Protein AF-A0A8I0LDB6-F1 (afdb_monomer)

pLDDT: mean 84.6, std 7.89, range [57.91, 95.88]

Sequence (76 aa):
VLVTIAEEEGYFEDEGIEIEPVEATQNMDAMALLAAGKVDVVSNAGTSNPLQQIAQGVDLTIFGGHMVEGCMPVVA

Solvent-accessible surface area (backbone atoms only — not comparable to full-atom values): 5266 Å² total; per-residue (Å²): 107,71,67,60,50,36,56,76,72,40,54,39,61,78,72,74,47,86,85,83,90,78,92,56,95,43,63,68,52,41,51,50,35,42,75,68,67,76,40,94,76,85,78,92,57,66,69,68,59,56,52,52,40,40,74,70,67,46,96,71,82,87,89,78,87,82,87,57,93,90,64,80,87,84,87,130

Organism: NCBI:txid611301

Secondary structure (DSSP, 8-state):
-HHHHHHHTTHHHHTT--------SSHHHHHHHHHTTS-S---S--SHHHHHHHHTT---------PPTTPPPP--

Mean predicted aligned error: 5.33 Å

Structure (mmCIF, N/CA/C/O backbone):
data_AF-A0A8I0LDB6-F1
#
_entry.id   AF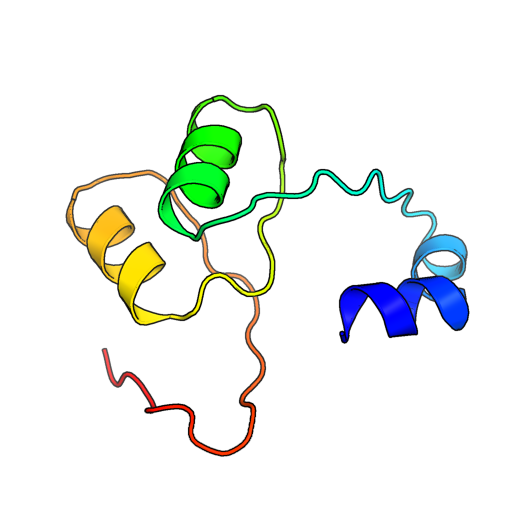-A0A8I0LDB6-F1
#
loop_
_atom_site.group_PDB
_atom_site.id
_atom_site.type_symbol
_atom_site.label_atom_id
_atom_site.label_alt_id
_atom_site.label_comp_id
_atom_site.label_asym_id
_atom_site.label_entity_id
_atom_site.label_seq_id
_atom_site.pdbx_PDB_ins_code
_atom_site.Cartn_x
_atom_site.Cartn_y
_atom_site.Cartn_z
_atom_site.occupancy
_atom_site.B_iso_or_equiv
_atom_site.auth_seq_id
_atom_site.auth_comp_id
_atom_site.auth_asym_id
_atom_site.auth_atom_id
_atom_site.pdbx_PDB_model_num
ATOM 1 N N . VAL A 1 1 ? 12.262 0.516 -4.518 1.00 73.69 1 VAL A N 1
ATOM 2 C CA . VAL A 1 1 ? 13.030 -0.488 -5.296 1.00 73.69 1 VAL A CA 1
ATOM 3 C C . VAL A 1 1 ? 12.102 -1.301 -6.181 1.00 73.69 1 VAL A C 1
ATOM 5 O O . VAL A 1 1 ? 12.111 -1.036 -7.365 1.00 73.69 1 VAL A O 1
ATOM 8 N N . LEU A 1 2 ? 11.259 -2.207 -5.661 1.00 83.62 2 LEU A N 1
ATOM 9 C CA . LEU A 1 2 ? 10.390 -3.024 -6.532 1.00 83.62 2 LEU A CA 1
ATOM 10 C C . LEU A 1 2 ? 9.372 -2.209 -7.345 1.00 83.62 2 LEU A C 1
ATOM 12 O O . LEU A 1 2 ? 9.168 -2.516 -8.508 1.00 83.62 2 LEU A O 1
ATOM 16 N N . VAL A 1 3 ? 8.786 -1.157 -6.761 1.00 86.06 3 VAL A N 1
ATOM 17 C CA . VAL A 1 3 ? 7.871 -0.248 -7.484 1.00 86.06 3 VAL A CA 1
ATOM 18 C C . VAL A 1 3 ? 8.592 0.428 -8.651 1.00 86.06 3 VAL A C 1
ATOM 20 O O . VAL A 1 3 ? 8.104 0.393 -9.767 1.00 86.06 3 VAL A O 1
ATOM 23 N N . THR A 1 4 ? 9.795 0.950 -8.405 1.00 87.19 4 THR A N 1
ATOM 24 C CA . THR A 1 4 ? 10.636 1.587 -9.428 1.00 87.19 4 THR A CA 1
ATOM 25 C C . THR A 1 4 ? 11.004 0.620 -10.553 1.00 87.19 4 THR A C 1
ATOM 27 O O . THR A 1 4 ? 10.917 0.980 -11.714 1.00 87.19 4 THR A O 1
ATOM 30 N N . ILE A 1 5 ? 11.363 -0.627 -10.223 1.00 89.75 5 ILE A N 1
ATOM 31 C CA . ILE A 1 5 ? 11.669 -1.650 -11.235 1.00 89.75 5 ILE A CA 1
ATOM 32 C C . ILE A 1 5 ? 10.420 -1.986 -12.059 1.00 89.75 5 ILE A C 1
ATOM 34 O O . ILE A 1 5 ? 10.506 -2.109 -13.271 1.00 89.75 5 ILE A O 1
ATOM 38 N N . ALA A 1 6 ? 9.258 -2.135 -11.419 1.00 89.94 6 ALA A N 1
ATOM 39 C CA . ALA A 1 6 ? 8.014 -2.436 -12.126 1.00 89.94 6 ALA A CA 1
ATOM 40 C C . ALA A 1 6 ? 7.579 -1.305 -13.073 1.00 89.94 6 ALA A C 1
ATOM 42 O O . ALA A 1 6 ? 6.996 -1.578 -14.117 1.00 89.94 6 ALA A O 1
ATOM 43 N N . GLU A 1 7 ? 7.882 -0.057 -12.718 1.00 89.62 7 GLU A N 1
ATOM 44 C CA . GLU A 1 7 ? 7.687 1.109 -13.578 1.00 89.62 7 GLU A CA 1
ATOM 45 C C . GLU A 1 7 ? 8.667 1.105 -14.763 1.00 89.62 7 GLU A C 1
ATOM 47 O O . GLU A 1 7 ? 8.236 1.239 -15.904 1.00 89.62 7 GLU A O 1
ATOM 52 N N . GLU A 1 8 ? 9.961 0.862 -14.523 1.00 91.94 8 GLU A N 1
ATOM 53 C CA . GLU A 1 8 ? 10.983 0.789 -15.583 1.00 91.94 8 GLU A CA 1
ATOM 54 C C . GLU A 1 8 ? 10.745 -0.359 -16.581 1.00 91.94 8 GLU A C 1
ATO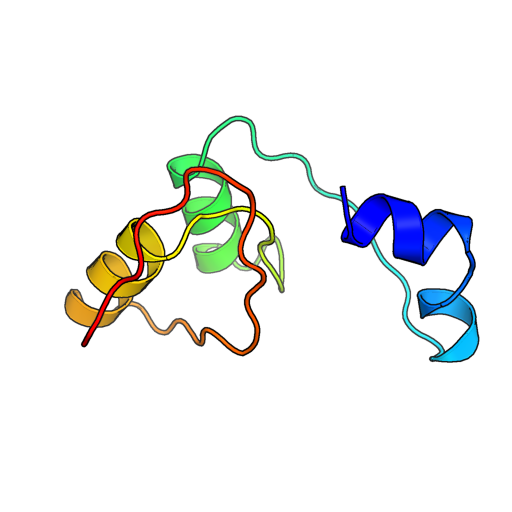M 56 O O . GLU A 1 8 ? 11.012 -0.203 -17.772 1.00 91.94 8 GLU A O 1
ATOM 61 N N . GLU A 1 9 ? 10.234 -1.499 -16.111 1.00 94.44 9 GLU A N 1
ATOM 62 C CA . GLU A 1 9 ? 9.914 -2.666 -16.946 1.00 94.44 9 GLU A CA 1
ATOM 63 C C . GLU A 1 9 ? 8.532 -2.566 -17.626 1.00 94.44 9 GLU A C 1
ATOM 65 O O . GLU A 1 9 ? 8.177 -3.441 -18.412 1.00 94.44 9 GLU A O 1
ATOM 70 N N . GLY A 1 10 ? 7.746 -1.517 -17.348 1.00 93.50 10 GLY A N 1
ATOM 71 C CA . GLY A 1 10 ? 6.445 -1.280 -17.987 1.00 93.50 10 GLY A CA 1
ATOM 72 C C . GLY A 1 10 ? 5.282 -2.129 -17.457 1.00 93.50 10 GLY A C 1
ATOM 73 O O . GLY A 1 10 ? 4.195 -2.105 -18.030 1.00 93.50 10 GLY A O 1
ATOM 74 N N . TYR A 1 11 ? 5.450 -2.846 -16.339 1.00 95.38 11 TYR A N 1
ATOM 75 C CA . TYR A 1 11 ? 4.413 -3.750 -15.816 1.00 95.38 11 TYR A CA 1
ATOM 76 C C . TYR A 1 11 ? 3.121 -3.034 -15.414 1.00 95.38 11 TYR A C 1
ATOM 78 O O . TYR A 1 11 ? 2.042 -3.608 -15.523 1.00 95.38 11 TYR A O 1
ATOM 86 N N . PHE A 1 12 ? 3.207 -1.790 -14.937 1.00 93.38 12 PHE A N 1
ATOM 87 C CA . PHE A 1 12 ? 2.004 -1.020 -14.612 1.00 93.38 12 PHE A CA 1
ATOM 88 C C . PHE A 1 12 ? 1.238 -0.604 -15.871 1.00 93.38 12 PHE A C 1
ATOM 90 O O . PHE A 1 12 ? 0.013 -0.697 -15.881 1.00 93.38 12 PHE A O 1
ATOM 97 N N . GLU A 1 13 ? 1.939 -0.231 -16.946 1.00 93.06 13 GLU A N 1
ATOM 98 C CA . GLU A 1 13 ? 1.308 0.118 -18.225 1.00 93.06 13 GLU A CA 1
ATOM 99 C C . GLU A 1 13 ? 0.595 -1.090 -18.847 1.00 93.06 13 GLU A C 1
ATOM 101 O O . GLU A 1 13 ? -0.546 -0.956 -19.296 1.00 93.06 13 GLU A O 1
ATOM 106 N N . ASP A 1 14 ? 1.222 -2.271 -18.808 1.00 95.88 14 ASP A N 1
ATOM 107 C CA . ASP A 1 14 ? 0.639 -3.530 -19.296 1.00 95.88 14 ASP A CA 1
ATOM 108 C C . ASP A 1 14 ? -0.680 -3.882 -18.582 1.00 95.88 14 ASP A C 1
ATOM 110 O O . ASP A 1 14 ? -1.615 -4.398 -19.201 1.00 95.88 14 ASP A O 1
ATOM 114 N N . GLU A 1 15 ? -0.779 -3.559 -17.291 1.00 94.19 15 GLU A N 1
ATOM 115 C CA . GLU A 1 15 ? -1.975 -3.760 -16.463 1.00 94.19 15 GLU A CA 1
ATOM 116 C C . GLU A 1 15 ? -2.948 -2.561 -16.503 1.00 94.19 15 GLU A C 1
ATOM 118 O O . GLU A 1 15 ? -3.998 -2.583 -15.855 1.00 94.19 15 GLU A O 1
ATOM 123 N N . GLY A 1 16 ? -2.634 -1.507 -17.266 1.00 94.19 16 GLY A N 1
ATOM 124 C CA . GLY A 1 16 ? -3.460 -0.301 -17.378 1.00 94.19 16 GLY A CA 1
ATOM 125 C C . GLY A 1 16 ? -3.524 0.534 -16.094 1.00 94.19 16 GLY A C 1
ATOM 126 O O . GLY A 1 16 ? -4.537 1.186 -15.834 1.00 94.19 16 GLY A O 1
ATOM 127 N N . ILE A 1 17 ? -2.469 0.489 -15.280 1.00 93.94 17 ILE A N 1
ATOM 128 C CA . ILE A 1 17 ? -2.331 1.199 -14.007 1.00 93.94 17 ILE A CA 1
ATOM 129 C C . ILE A 1 17 ? -1.403 2.403 -14.203 1.00 93.94 17 ILE A C 1
ATOM 131 O O . ILE A 1 17 ? -0.297 2.271 -14.718 1.00 93.94 17 ILE A O 1
ATOM 135 N N . GLU A 1 18 ? -1.831 3.573 -13.731 1.00 91.81 18 GLU A N 1
ATOM 136 C CA . GLU A 1 18 ? -1.001 4.778 -13.655 1.00 91.81 18 GLU A CA 1
ATOM 137 C C . GLU A 1 18 ? -0.510 4.971 -12.216 1.00 91.81 18 GLU A C 1
ATOM 139 O O . GLU A 1 18 ? -1.282 4.833 -11.263 1.00 91.81 18 GLU A O 1
ATOM 144 N N . ILE A 1 19 ? 0.782 5.263 -12.053 1.00 90.88 19 ILE A N 1
ATOM 145 C CA . ILE A 1 19 ? 1.410 5.475 -10.748 1.00 90.88 19 ILE A CA 1
ATOM 146 C C . ILE A 1 19 ? 1.851 6.933 -10.635 1.00 90.88 19 ILE A C 1
ATOM 148 O O . ILE A 1 19 ? 2.678 7.403 -11.409 1.00 90.88 19 ILE A O 1
ATOM 152 N N . GLU A 1 20 ? 1.350 7.628 -9.615 1.00 90.31 20 GLU A N 1
ATOM 153 C CA . GLU A 1 20 ? 1.824 8.959 -9.232 1.00 90.31 20 GLU A CA 1
ATOM 154 C C . GLU A 1 20 ? 2.672 8.855 -7.952 1.00 90.31 20 GLU A C 1
ATOM 156 O O . GLU A 1 20 ? 2.128 8.699 -6.852 1.00 90.31 20 GLU A O 1
ATOM 161 N N . PRO A 1 21 ? 4.014 8.906 -8.045 1.00 85.50 21 PRO A N 1
ATOM 162 C CA . PRO A 1 21 ? 4.863 8.748 -6.875 1.00 85.50 21 PRO A CA 1
ATOM 163 C C . PRO A 1 21 ? 4.797 9.987 -5.973 1.00 85.50 21 PRO A C 1
ATOM 165 O O . PRO A 1 21 ? 5.150 11.098 -6.368 1.00 85.50 21 PRO A O 1
ATOM 168 N N . VAL A 1 22 ? 4.412 9.776 -4.713 1.00 88.06 22 VAL A N 1
ATOM 169 C CA . VAL A 1 22 ? 4.501 10.780 -3.645 1.00 88.06 22 VAL A CA 1
ATOM 170 C C . VAL A 1 22 ? 5.568 10.340 -2.652 1.00 88.06 22 VAL A C 1
ATOM 172 O O . VAL A 1 22 ? 5.419 9.330 -1.963 1.00 88.06 22 VAL A O 1
ATOM 175 N N . GLU A 1 23 ? 6.659 11.098 -2.568 1.00 82.19 23 GLU A N 1
ATOM 176 C CA . GLU A 1 23 ? 7.741 10.781 -1.640 1.00 82.19 23 GLU A CA 1
ATOM 177 C C . GLU A 1 23 ? 7.363 11.116 -0.193 1.00 82.19 23 GLU A C 1
ATOM 179 O O . GLU A 1 23 ? 6.930 12.224 0.131 1.00 82.19 23 GLU A O 1
ATOM 184 N N . ALA A 1 24 ? 7.595 10.152 0.695 1.00 80.19 24 ALA A N 1
ATOM 185 C CA . ALA A 1 24 ? 7.540 10.338 2.135 1.00 80.19 24 ALA A CA 1
ATOM 186 C C . ALA A 1 24 ? 8.934 10.112 2.726 1.00 80.19 24 ALA A C 1
ATOM 188 O O . ALA A 1 24 ? 9.557 9.074 2.505 1.00 80.19 24 ALA A O 1
ATOM 189 N N . THR A 1 25 ? 9.422 11.075 3.505 1.00 77.31 25 THR A N 1
ATOM 190 C CA . THR A 1 25 ? 10.777 11.033 4.074 1.00 77.31 25 THR A CA 1
ATOM 191 C C . THR A 1 25 ? 10.885 10.054 5.248 1.00 77.31 25 THR A C 1
ATOM 193 O O . THR A 1 25 ? 11.971 9.554 5.545 1.00 77.31 25 THR A O 1
ATOM 196 N N . GLN A 1 26 ? 9.770 9.774 5.935 1.00 77.06 26 GLN A N 1
ATOM 197 C CA . GLN A 1 26 ? 9.695 8.842 7.061 1.00 77.06 26 GLN A CA 1
ATOM 198 C C . GLN A 1 26 ? 8.406 8.011 7.033 1.00 77.06 26 GLN A C 1
ATOM 200 O O . GLN A 1 26 ? 7.378 8.432 6.507 1.00 77.06 26 GLN A O 1
ATOM 205 N N . ASN A 1 27 ? 8.427 6.849 7.699 1.00 73.38 27 ASN A N 1
ATOM 206 C CA . ASN A 1 27 ? 7.248 5.980 7.832 1.00 73.38 27 ASN A CA 1
ATOM 207 C C . ASN A 1 27 ? 6.046 6.683 8.469 1.00 73.38 27 ASN A C 1
ATOM 209 O O . ASN A 1 27 ? 4.909 6.419 8.092 1.00 73.38 27 ASN A O 1
ATOM 213 N N . MET A 1 28 ? 6.286 7.562 9.444 1.00 72.19 28 MET A N 1
ATOM 214 C CA . MET A 1 28 ? 5.209 8.292 10.114 1.00 72.19 28 MET A CA 1
ATOM 215 C C . MET A 1 28 ? 4.521 9.270 9.155 1.00 72.19 28 MET A C 1
ATOM 217 O O . MET A 1 28 ? 3.296 9.364 9.161 1.00 72.19 28 MET A O 1
ATOM 221 N N . ASP A 1 29 ? 5.297 9.909 8.277 1.00 82.62 29 ASP A N 1
ATOM 222 C CA . ASP A 1 29 ? 4.779 10.793 7.234 1.00 82.62 29 ASP A CA 1
ATOM 223 C C . ASP A 1 29 ? 3.969 9.999 6.204 1.00 82.62 29 ASP A C 1
ATOM 225 O O . ASP A 1 29 ? 2.863 10.400 5.852 1.00 82.62 29 ASP A O 1
ATOM 229 N N . ALA A 1 30 ? 4.467 8.832 5.780 1.00 83.25 30 ALA A N 1
ATOM 230 C CA . ALA A 1 30 ? 3.776 7.972 4.819 1.00 83.25 30 ALA A CA 1
ATOM 231 C C . ALA A 1 30 ? 2.400 7.515 5.335 1.00 83.25 30 ALA A C 1
ATOM 233 O O . ALA A 1 30 ? 1.405 7.562 4.616 1.00 83.25 30 ALA A O 1
ATOM 234 N N . MET A 1 31 ? 2.326 7.125 6.609 1.00 83.75 31 MET A N 1
ATOM 235 C CA . MET A 1 31 ? 1.064 6.732 7.240 1.00 83.75 31 MET A CA 1
ATOM 236 C C . MET A 1 31 ? 0.117 7.922 7.420 1.00 83.75 31 MET A C 1
ATOM 238 O O . MET A 1 31 ? -1.087 7.776 7.224 1.00 83.75 31 MET A O 1
ATOM 242 N N . ALA A 1 32 ? 0.638 9.112 7.734 1.00 85.12 32 ALA A N 1
ATOM 243 C CA . ALA A 1 32 ? -0.173 10.326 7.798 1.00 85.12 32 ALA A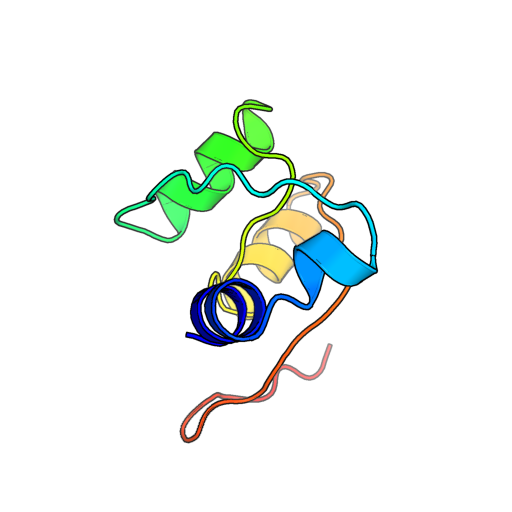 CA 1
ATOM 244 C C . ALA A 1 32 ? -0.737 10.726 6.422 1.00 85.12 32 ALA A C 1
ATOM 246 O O . ALA A 1 32 ? -1.881 11.171 6.344 1.00 85.12 32 ALA A O 1
ATOM 247 N N . LEU A 1 33 ? 0.028 10.546 5.339 1.00 86.56 33 LEU A N 1
ATOM 248 C CA . LEU A 1 33 ? -0.446 10.769 3.968 1.00 86.56 33 LEU A CA 1
ATOM 249 C C . LEU A 1 33 ? -1.575 9.800 3.599 1.00 86.56 33 LEU A C 1
ATOM 251 O O . LEU A 1 33 ? -2.585 10.243 3.052 1.00 86.56 33 LEU A O 1
ATOM 255 N N . LEU A 1 34 ? -1.428 8.519 3.950 1.00 88.06 34 LEU A N 1
ATOM 256 C CA . LEU A 1 34 ? -2.448 7.491 3.729 1.00 88.06 34 LEU A CA 1
AT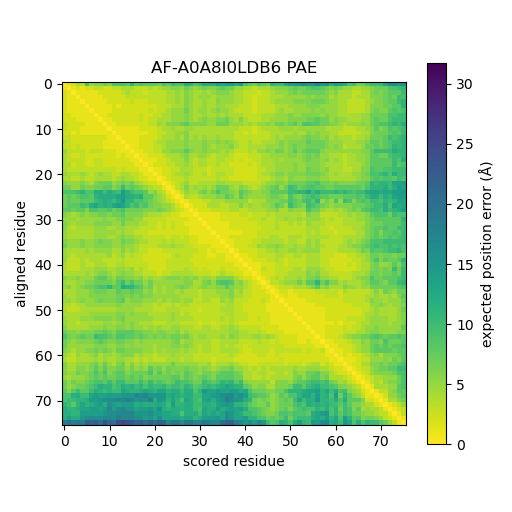OM 257 C C . LEU A 1 34 ? -3.726 7.796 4.521 1.00 88.06 34 LEU A C 1
ATOM 259 O O . LEU A 1 34 ? -4.814 7.839 3.958 1.00 88.06 34 LEU A O 1
ATOM 263 N N . ALA A 1 35 ? -3.595 8.115 5.812 1.00 84.94 35 ALA A N 1
ATOM 264 C CA . ALA A 1 35 ? -4.729 8.475 6.664 1.00 84.94 35 ALA A CA 1
ATOM 265 C C . ALA A 1 35 ? -5.433 9.770 6.215 1.00 84.94 35 ALA A C 1
ATOM 267 O O . ALA A 1 35 ? -6.637 9.923 6.409 1.00 84.94 35 ALA A O 1
ATOM 268 N N . ALA A 1 36 ? -4.695 10.708 5.612 1.00 88.00 36 ALA A N 1
ATOM 269 C CA . ALA A 1 36 ? -5.247 11.935 5.043 1.00 88.00 36 ALA A CA 1
ATOM 270 C C . ALA A 1 36 ? -5.869 11.742 3.645 1.00 88.00 36 ALA A C 1
ATOM 272 O O . ALA A 1 36 ? -6.370 12.719 3.086 1.00 88.00 36 ALA A O 1
ATOM 273 N N . GLY A 1 37 ? -5.806 10.534 3.069 1.00 87.56 37 GLY A N 1
ATOM 274 C CA . GLY A 1 37 ? -6.284 10.243 1.714 1.00 87.56 37 GLY A CA 1
ATOM 275 C C . GLY A 1 37 ? -5.484 10.949 0.618 1.00 87.56 37 GLY A C 1
ATOM 276 O O . GLY A 1 37 ? -6.014 11.219 -0.454 1.00 87.56 37 GLY A O 1
ATOM 277 N N . LYS A 1 38 ? -4.228 11.320 0.897 1.00 89.88 38 LYS A N 1
ATOM 278 C CA . LYS A 1 38 ? -3.329 11.942 -0.091 1.00 89.88 38 LYS A CA 1
ATOM 279 C C . LYS A 1 38 ? -2.619 10.918 -0.973 1.00 89.88 38 LYS A C 1
ATOM 281 O O . LYS A 1 38 ? -2.082 11.299 -2.004 1.00 89.88 38 LYS A O 1
ATOM 286 N N . VAL A 1 39 ? -2.569 9.667 -0.526 1.00 90.69 39 VAL A N 1
ATOM 287 C CA . VAL A 1 39 ? -2.059 8.512 -1.265 1.00 90.69 39 VAL A CA 1
ATOM 288 C C . VAL A 1 39 ? -2.974 7.328 -0.981 1.00 90.69 39 VAL A C 1
ATOM 290 O O . VAL A 1 39 ? -3.492 7.217 0.130 1.00 90.6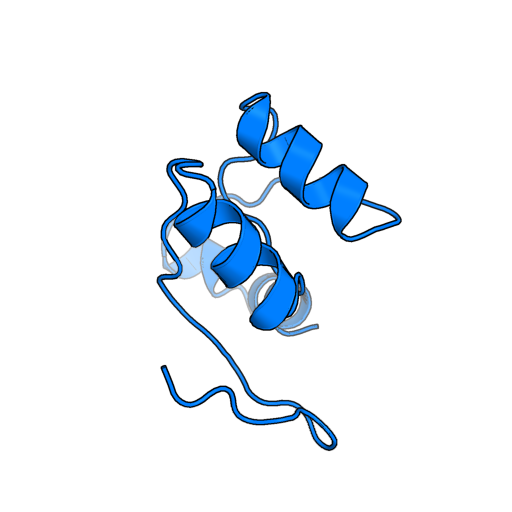9 39 VAL A O 1
ATOM 293 N N . ASP A 1 40 ? -3.134 6.436 -1.953 1.00 90.00 40 ASP A N 1
ATOM 294 C CA . ASP A 1 40 ? -3.966 5.235 -1.805 1.00 90.00 40 ASP A CA 1
ATOM 295 C C . ASP A 1 40 ? -3.167 4.023 -1.309 1.00 90.00 40 ASP A C 1
ATOM 297 O O . ASP A 1 40 ? -3.692 3.139 -0.633 1.00 90.00 40 ASP A O 1
ATOM 301 N N . VAL A 1 41 ? -1.872 3.977 -1.638 1.00 89.62 41 VAL A N 1
ATOM 302 C CA . VAL A 1 41 ? -0.980 2.858 -1.326 1.00 89.62 41 VAL A CA 1
ATOM 303 C C . VAL A 1 41 ? 0.333 3.387 -0.773 1.00 89.62 41 VAL A C 1
ATOM 305 O O . VAL A 1 41 ? 0.944 4.297 -1.327 1.00 89.62 41 VAL A O 1
ATOM 308 N N . VAL A 1 42 ? 0.804 2.762 0.306 1.00 88.12 42 VAL A N 1
ATOM 309 C CA . VAL A 1 42 ? 2.144 3.000 0.843 1.00 88.12 42 VAL A CA 1
ATOM 310 C C . VAL A 1 42 ? 2.993 1.753 0.650 1.00 88.12 42 VAL A C 1
ATOM 312 O O . VAL A 1 42 ? 2.635 0.661 1.089 1.00 88.12 42 VAL A O 1
ATOM 315 N N . SER A 1 43 ? 4.155 1.936 0.030 1.00 86.00 43 SER A N 1
ATOM 316 C CA . SER A 1 43 ? 5.181 0.905 -0.100 1.00 86.00 43 SER A CA 1
ATOM 317 C C . SER A 1 43 ? 6.340 1.168 0.864 1.00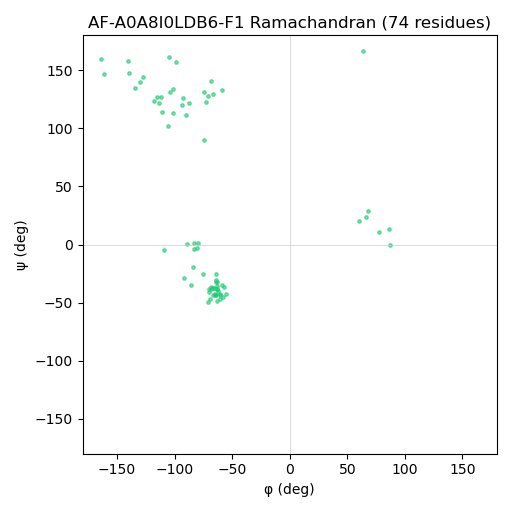 86.00 43 SER A C 1
ATOM 319 O O . SER A 1 43 ? 6.516 2.277 1.362 1.00 86.00 43 SER A O 1
ATOM 321 N N . ASN A 1 44 ? 7.143 0.138 1.139 1.00 80.38 44 ASN A N 1
ATOM 322 C CA . ASN A 1 44 ? 8.342 0.215 1.983 1.00 80.38 44 ASN A CA 1
ATOM 323 C C . ASN A 1 44 ? 8.134 0.666 3.452 1.00 80.38 44 ASN A C 1
ATOM 325 O O . ASN A 1 44 ? 9.103 1.025 4.117 1.00 80.38 44 ASN A O 1
ATOM 329 N N . ALA A 1 45 ? 6.920 0.564 4.010 1.00 78.56 45 ALA A N 1
ATOM 330 C CA . ALA A 1 45 ? 6.634 1.007 5.384 1.00 78.56 45 ALA A CA 1
ATOM 331 C C . ALA A 1 45 ? 7.045 0.040 6.522 1.00 78.56 45 ALA A C 1
ATOM 333 O O . ALA A 1 45 ? 6.835 0.336 7.703 1.00 78.56 45 ALA A O 1
ATOM 334 N N . GLY A 1 46 ? 7.644 -1.111 6.186 1.00 80.75 46 GLY A N 1
ATOM 335 C CA . GLY A 1 46 ? 7.898 -2.213 7.125 1.00 80.75 46 GLY A CA 1
ATOM 336 C C . GLY A 1 46 ? 6.603 -2.822 7.689 1.00 80.75 46 GLY A C 1
ATOM 337 O O . GLY A 1 46 ? 5.528 -2.254 7.556 1.00 80.75 46 GLY A O 1
ATOM 338 N N . THR A 1 47 ? 6.672 -3.992 8.327 1.00 85.12 47 THR A N 1
ATOM 339 C CA . THR A 1 47 ? 5.457 -4.686 8.812 1.00 85.12 47 THR A CA 1
ATOM 340 C C . THR A 1 47 ? 5.011 -4.212 10.203 1.00 85.12 47 THR A C 1
ATOM 342 O O . THR A 1 47 ? 3.820 -4.133 10.493 1.00 85.12 47 THR A O 1
ATOM 345 N N . SER A 1 48 ? 5.955 -3.876 11.088 1.00 84.88 48 SER A N 1
ATOM 346 C CA . SER A 1 48 ? 5.674 -3.612 12.508 1.00 84.88 48 SER A CA 1
ATOM 347 C C . SER A 1 48 ? 4.855 -2.344 12.767 1.00 84.88 48 SER A C 1
ATOM 349 O O . SER A 1 48 ? 4.011 -2.340 13.660 1.00 84.88 48 SER A O 1
ATOM 351 N N . ASN A 1 49 ? 5.095 -1.263 12.023 1.00 83.88 49 ASN A N 1
ATOM 352 C CA . ASN A 1 49 ? 4.370 -0.000 12.196 1.00 83.88 49 ASN A CA 1
ATOM 353 C C . ASN A 1 49 ? 2.911 -0.097 11.716 1.00 83.88 49 ASN A C 1
ATOM 355 O O . ASN A 1 49 ? 2.028 0.233 12.509 1.00 83.88 49 ASN A O 1
ATOM 359 N N . PRO A 1 50 ? 2.619 -0.602 10.499 1.00 85.88 50 PRO A N 1
ATOM 360 C CA . PRO A 1 50 ? 1.245 -0.850 10.066 1.00 85.88 50 PRO A CA 1
ATOM 361 C C . PRO A 1 50 ? 0.468 -1.762 11.022 1.00 85.88 50 PRO A C 1
ATOM 363 O O . PRO A 1 50 ? -0.658 -1.437 11.381 1.00 85.88 50 PRO A O 1
ATOM 366 N N . LEU A 1 51 ? 1.076 -2.847 11.526 1.00 88.56 51 LEU A N 1
ATOM 367 C CA . LEU A 1 51 ? 0.416 -3.734 12.496 1.00 88.56 51 LEU A CA 1
ATOM 368 C C . LEU A 1 51 ? 0.060 -3.027 13.811 1.00 88.56 51 LEU A C 1
ATOM 370 O O . LEU A 1 51 ? -1.023 -3.244 14.351 1.00 88.56 51 LEU A O 1
ATOM 374 N N . GLN A 1 52 ? 0.939 -2.157 14.318 1.00 87.75 52 GLN A N 1
ATOM 375 C CA . GLN A 1 52 ? 0.634 -1.344 15.499 1.00 87.75 52 GLN A CA 1
ATOM 376 C C . GLN A 1 52 ? -0.529 -0.378 15.250 1.00 87.75 52 GLN A C 1
ATOM 378 O O . GLN A 1 52 ? -1.356 -0.194 16.139 1.00 87.75 52 GLN A O 1
ATOM 383 N N . GLN A 1 53 ? -0.622 0.217 14.058 1.00 86.06 53 GLN A N 1
ATOM 384 C CA . GLN A 1 53 ? -1.727 1.114 13.710 1.00 86.06 53 GLN A CA 1
ATOM 385 C C . GLN A 1 53 ? -3.053 0.364 13.551 1.00 86.06 53 GLN A C 1
ATOM 387 O O . GLN A 1 53 ? -4.065 0.810 14.089 1.00 86.06 53 GLN A O 1
ATOM 392 N N . ILE A 1 54 ? -3.038 -0.817 12.927 1.00 89.00 54 ILE A N 1
ATOM 393 C CA . ILE A 1 54 ? -4.208 -1.707 12.858 1.00 89.00 54 ILE A CA 1
ATOM 394 C C . ILE A 1 54 ? -4.685 -2.062 14.272 1.00 89.00 54 ILE A C 1
ATOM 396 O O . ILE A 1 54 ? -5.871 -1.958 14.578 1.00 89.00 54 ILE A O 1
ATOM 400 N N . ALA A 1 55 ? -3.761 -2.405 15.177 1.00 88.69 55 ALA A N 1
ATOM 401 C CA . ALA A 1 55 ? -4.093 -2.701 16.572 1.00 88.69 55 ALA A CA 1
ATOM 402 C C . ALA A 1 55 ? -4.667 -1.489 17.336 1.00 88.69 55 ALA A C 1
ATOM 404 O O . ALA A 1 55 ? -5.423 -1.669 18.290 1.00 88.69 55 ALA A O 1
ATOM 405 N N . GLN A 1 56 ? -4.339 -0.262 16.918 1.00 90.19 56 GLN A N 1
ATOM 406 C CA . GLN A 1 56 ? -4.906 0.984 17.451 1.00 90.19 56 GLN A CA 1
ATOM 407 C C . GLN A 1 56 ? -6.260 1.354 16.816 1.00 90.19 56 GLN A C 1
ATOM 409 O O . GLN A 1 56 ? -6.844 2.373 17.182 1.00 90.19 56 GLN A O 1
ATOM 414 N N . GLY A 1 57 ? -6.778 0.527 15.902 1.00 86.88 57 GLY A N 1
ATOM 415 C CA . GLY A 1 57 ? -8.061 0.739 15.234 1.00 86.88 57 GLY A CA 1
ATOM 416 C C . GLY A 1 57 ? -7.985 1.627 13.993 1.00 86.88 57 GLY A C 1
ATOM 417 O O . GLY A 1 57 ? -9.027 2.076 13.521 1.00 86.88 57 GLY A O 1
ATOM 418 N N . VAL A 1 58 ? -6.784 1.899 13.467 1.00 85.81 58 VAL A N 1
ATOM 419 C CA . VAL A 1 58 ? -6.639 2.556 12.162 1.00 85.81 58 VAL A CA 1
ATOM 420 C C . VAL A 1 58 ? -7.046 1.560 11.077 1.00 85.81 58 VAL A C 1
ATOM 422 O O . VAL A 1 58 ? -6.549 0.434 11.047 1.00 85.81 58 VAL A O 1
ATOM 425 N N . ASP A 1 59 ? -7.950 1.979 10.195 1.00 88.50 59 ASP A N 1
ATOM 426 C CA . ASP A 1 59 ? -8.433 1.161 9.084 1.00 88.50 59 ASP A CA 1
ATOM 427 C C . ASP A 1 59 ? -7.365 1.073 7.985 1.00 88.50 59 ASP A C 1
ATOM 429 O O . ASP A 1 59 ? -7.262 1.931 7.109 1.00 88.50 59 AS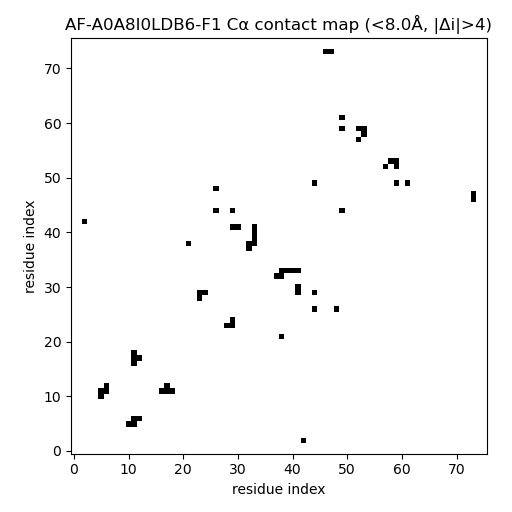P A O 1
ATOM 433 N N . LEU A 1 60 ? -6.503 0.063 8.095 1.00 88.06 60 LEU A N 1
ATOM 434 C CA . LEU A 1 60 ? -5.411 -0.219 7.169 1.00 88.06 60 LEU A CA 1
ATOM 435 C C . LEU A 1 60 ? -5.459 -1.685 6.759 1.00 88.06 60 LEU A C 1
ATOM 437 O O . LEU A 1 60 ? -5.641 -2.574 7.589 1.00 88.06 60 LEU A O 1
ATOM 441 N N . THR A 1 61 ? -5.201 -1.946 5.480 1.00 89.81 61 THR A N 1
ATOM 442 C CA . THR A 1 61 ? -5.085 -3.306 4.951 1.00 89.81 61 THR A CA 1
ATOM 443 C C . THR A 1 61 ? -3.685 -3.530 4.394 1.00 89.81 61 THR A C 1
ATOM 445 O O . THR A 1 61 ? -3.238 -2.819 3.498 1.00 89.81 61 THR A O 1
ATOM 448 N N . ILE A 1 62 ? -2.996 -4.554 4.902 1.00 88.81 62 ILE A N 1
ATOM 449 C CA . ILE A 1 62 ? -1.754 -5.056 4.307 1.00 88.81 62 ILE A CA 1
ATOM 450 C C . ILE A 1 62 ? -2.143 -6.134 3.293 1.00 88.81 62 ILE A C 1
ATOM 452 O O . ILE A 1 62 ? -2.619 -7.197 3.681 1.00 88.81 62 ILE A O 1
ATOM 456 N N . PHE A 1 63 ? -1.947 -5.866 2.003 1.00 88.81 63 PHE A N 1
ATOM 457 C CA . PHE A 1 63 ? -2.339 -6.778 0.917 1.00 88.81 63 PHE A CA 1
ATOM 458 C C . PHE A 1 63 ? -1.150 -7.448 0.209 1.00 88.81 63 PHE A C 1
ATOM 460 O O . PHE A 1 63 ? -1.341 -8.316 -0.638 1.00 88.81 63 PHE A O 1
ATOM 467 N N . GLY A 1 64 ? 0.082 -7.077 0.560 1.00 85.81 64 GLY A N 1
ATOM 468 C CA . GLY A 1 64 ? 1.294 -7.645 -0.017 1.00 85.81 64 GLY A CA 1
ATOM 469 C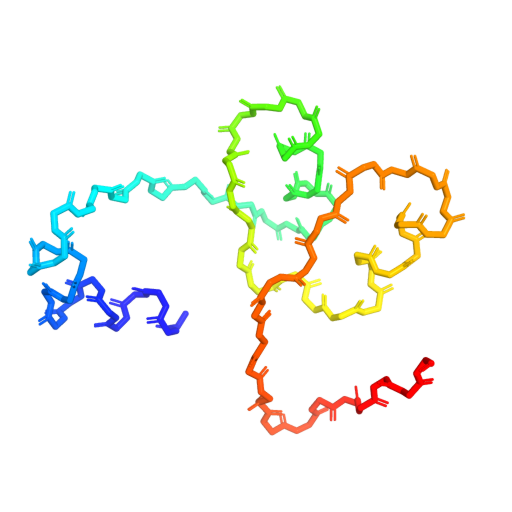 C . GLY A 1 64 ? 2.528 -7.329 0.820 1.00 85.81 64 GLY A C 1
ATOM 470 O O . GLY A 1 64 ? 2.536 -6.397 1.624 1.00 85.81 64 GLY A O 1
ATOM 471 N N . GLY A 1 65 ? 3.581 -8.120 0.638 1.00 83.88 65 GLY A N 1
ATOM 472 C CA . GLY A 1 65 ? 4.845 -7.939 1.339 1.00 83.88 65 GLY A CA 1
ATOM 473 C C . GLY A 1 65 ? 5.978 -8.669 0.635 1.00 83.88 65 GLY A C 1
ATOM 474 O O . GLY A 1 65 ? 5.777 -9.727 0.045 1.00 83.88 65 GLY A O 1
ATOM 475 N N . HIS A 1 66 ? 7.176 -8.096 0.710 1.00 83.31 66 HIS A N 1
ATOM 476 C CA . HIS A 1 66 ? 8.406 -8.747 0.278 1.00 83.31 66 HIS A CA 1
ATOM 477 C C . HIS A 1 66 ? 9.417 -8.690 1.421 1.00 83.31 66 HIS A C 1
ATOM 479 O O . HIS A 1 66 ? 9.460 -7.718 2.176 1.00 83.31 66 HIS A O 1
ATOM 485 N N . MET A 1 67 ? 10.215 -9.745 1.559 1.00 79.25 67 MET A N 1
ATOM 486 C CA . MET A 1 67 ? 11.313 -9.778 2.520 1.00 79.25 67 MET A CA 1
ATOM 487 C C . MET A 1 67 ? 12.587 -9.319 1.821 1.00 79.25 67 MET A C 1
ATOM 489 O O . MET A 1 67 ? 12.968 -9.883 0.797 1.00 79.25 67 MET A O 1
ATOM 493 N N . VAL A 1 68 ? 13.249 -8.317 2.393 1.00 76.19 68 VAL A N 1
ATOM 494 C CA . VAL A 1 68 ? 14.645 -7.998 2.079 1.00 76.19 68 VAL A CA 1
ATOM 495 C C . VAL A 1 68 ? 15.558 -8.601 3.143 1.00 76.19 68 VAL A C 1
ATOM 497 O O . VAL A 1 68 ? 15.132 -8.930 4.254 1.00 76.19 68 VAL A O 1
ATOM 500 N N . GLU A 1 69 ? 16.818 -8.816 2.781 1.00 75.94 69 GLU A N 1
ATOM 501 C CA . GLU A 1 69 ? 17.800 -9.410 3.683 1.00 75.94 69 GLU A CA 1
ATOM 502 C C . GLU A 1 69 ? 17.952 -8.561 4.958 1.00 75.94 69 GLU A C 1
ATOM 504 O O . GLU A 1 69 ? 18.031 -7.334 4.903 1.00 75.94 69 GLU A O 1
ATOM 509 N N . GLY A 1 70 ? 17.931 -9.215 6.123 1.00 69.69 70 GLY A N 1
ATOM 510 C CA . GLY A 1 70 ? 17.951 -8.543 7.428 1.00 69.69 70 GLY A CA 1
ATOM 511 C C . GLY A 1 70 ? 16.580 -8.132 7.986 1.00 69.69 70 GLY A C 1
ATOM 512 O O . GLY A 1 70 ? 16.521 -7.613 9.102 1.00 69.69 70 GLY A O 1
ATOM 513 N N . CYS A 1 71 ? 15.470 -8.383 7.281 1.00 72.44 71 CYS A N 1
ATOM 514 C CA . CYS A 1 71 ? 14.131 -8.185 7.844 1.00 72.44 71 CYS A CA 1
ATOM 515 C C . CYS A 1 71 ? 13.811 -9.195 8.962 1.00 72.44 71 CYS A C 1
ATOM 517 O O . CYS A 1 71 ? 14.109 -10.384 8.855 1.00 72.44 71 CYS A O 1
ATOM 519 N N . MET A 1 72 ? 13.139 -8.729 10.020 1.00 72.69 72 MET A N 1
ATOM 520 C CA . MET A 1 72 ? 12.608 -9.587 11.085 1.00 72.69 72 MET A CA 1
ATOM 521 C C . MET A 1 72 ? 11.206 -10.086 10.709 1.00 72.69 72 MET A C 1
ATOM 523 O O . MET A 1 72 ? 10.319 -9.253 10.497 1.00 72.69 72 MET A O 1
ATOM 527 N N . PRO A 1 73 ? 10.968 -11.408 10.642 1.00 64.25 73 PRO A N 1
ATOM 528 C CA . PRO A 1 73 ? 9.631 -11.931 10.413 1.00 64.25 73 PRO A CA 1
ATOM 529 C C . PRO A 1 73 ? 8.745 -11.613 11.619 1.00 64.25 73 PRO A C 1
ATOM 531 O O . PRO A 1 73 ? 9.108 -11.884 12.764 1.00 64.25 73 PRO A O 1
ATOM 534 N N . VAL A 1 74 ? 7.573 -11.043 11.357 1.00 65.38 74 VAL A N 1
ATOM 535 C CA . VAL A 1 74 ? 6.535 -10.871 12.373 1.00 65.38 74 VAL A CA 1
ATOM 536 C C . VAL A 1 74 ? 5.604 -12.073 12.283 1.00 65.38 74 VAL A C 1
ATOM 538 O O . VAL A 1 74 ? 5.014 -12.315 11.234 1.00 65.38 74 VAL A O 1
ATOM 541 N N . VAL A 1 75 ? 5.496 -12.829 13.375 1.00 63.34 75 VAL A N 1
ATOM 542 C CA . VAL A 1 75 ? 4.493 -13.888 13.535 1.00 63.34 75 VAL A CA 1
ATOM 543 C C . VAL A 1 75 ? 3.387 -13.302 14.405 1.00 63.34 75 VAL A C 1
ATOM 545 O O . VAL A 1 75 ? 3.645 -12.963 15.560 1.00 63.34 75 VAL A O 1
ATOM 548 N N . ALA A 1 76 ? 2.204 -13.121 13.824 1.00 57.91 76 ALA A N 1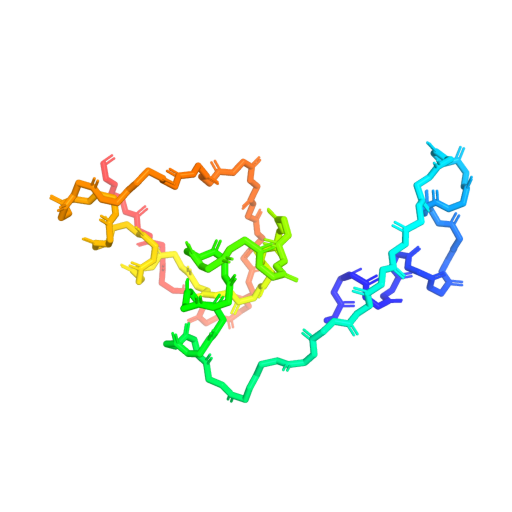
ATOM 549 C CA . ALA A 1 76 ? 1.016 -12.574 14.474 1.00 57.91 76 ALA A CA 1
ATOM 550 C C . ALA A 1 76 ? -0.098 -13.623 14.499 1.00 57.91 76 ALA A C 1
ATOM 552 O O . ALA A 1 76 ? -0.182 -14.399 13.517 1.00 57.91 76 ALA A O 1
#

Radius of gyration: 13.64 Å; Cα contacts (8 Å, |Δi|>4): 33; chains: 1; bounding box: 26×26×37 Å

InterPro domains:
  IPR015168 SsuA/THI5-like [PF09084] (5-65)

Foldseek 3Di:
DVVVVCVVVCVCVVVVHDDDDDDDPALVRQVVCCLVVVDVDDPPSADVVQVVCVVVVNPDDDPDDDDDPPHDDDDD